Protein AF-A0A0J1H5N6-F1 (afdb_monomer_lite)

Sequence (169 aa):
MAFTQLSGHRSYIYHIAIGNIDDYFFLVEQQDEKGNLGQVDMFKRMRYYLNAIESLNNISDYFYHEFKEKNGWSEKQDDKWYARKIRKKHPLIQDVANIANAYKHCVRNGKNAKLHASDLEQAVIKIDINDDVKVSVNYNPQIDDDLIEKAYHFWLDYLEANDNSILSI

Secondary structure (DSSP, 8-state):
----TT-SHHHHIIIIIHHHHHHHHHHHHHHHHH-S--HHHHHHHHHHHHHHHHHHHHHHHHHHHHHTTTTT--TTS-HHHHHHHHHHH-HHHHHHHHHHHHHHHHHH-SS--SS-TTGGGTTT------SS--------HHHHHHHHHHHHHHHHHHHHHT-GGGG--

Structure (mmCIF, N/CA/C/O backbone):
data_AF-A0A0J1H5N6-F1
#
_entry.id   AF-A0A0J1H5N6-F1
#
loop_
_atom_site.group_PDB
_atom_site.id
_atom_site.type_symbol
_atom_site.label_atom_id
_atom_site.label_alt_id
_atom_site.label_comp_id
_atom_site.label_asym_id
_atom_site.label_entity_id
_atom_site.label_seq_id
_atom_site.pdbx_PDB_ins_code
_atom_site.Cartn_x
_atom_site.Cartn_y
_atom_site.Cartn_z
_atom_site.occupancy
_atom_site.B_iso_or_equiv
_atom_site.auth_seq_id
_atom_site.auth_comp_id
_atom_site.auth_asym_id
_atom_site.auth_atom_id
_atom_site.pdbx_PDB_model_num
ATOM 1 N N . MET A 1 1 ? 30.244 3.255 5.960 1.00 37.91 1 MET A N 1
ATOM 2 C CA . MET A 1 1 ? 29.347 2.281 5.306 1.00 37.91 1 MET A CA 1
ATOM 3 C C . MET A 1 1 ? 27.935 2.690 5.699 1.00 37.91 1 MET A C 1
ATOM 5 O O . MET A 1 1 ? 27.619 2.616 6.878 1.00 37.91 1 MET A O 1
ATOM 9 N N . ALA A 1 2 ? 27.171 3.305 4.794 1.00 38.75 2 ALA A N 1
ATOM 10 C CA . ALA A 1 2 ? 25.835 3.804 5.119 1.00 38.75 2 ALA A CA 1
ATOM 11 C C . ALA A 1 2 ? 24.851 2.628 5.102 1.00 38.75 2 ALA A C 1
ATOM 13 O O . ALA A 1 2 ? 24.773 1.921 4.102 1.00 38.75 2 ALA A O 1
ATOM 14 N N . PHE A 1 3 ? 24.130 2.404 6.201 1.00 39.53 3 PHE A N 1
ATOM 15 C CA . PHE A 1 3 ? 23.006 1.472 6.232 1.00 39.53 3 PHE A CA 1
ATOM 16 C C . PHE A 1 3 ? 21.880 2.058 5.373 1.00 39.53 3 PHE A C 1
ATOM 18 O O . PHE A 1 3 ? 21.118 2.908 5.828 1.00 39.53 3 PHE A O 1
ATOM 25 N N . THR A 1 4 ? 21.779 1.650 4.110 1.00 47.50 4 THR A N 1
ATOM 26 C CA . THR A 1 4 ? 20.662 2.030 3.236 1.00 47.50 4 THR A CA 1
ATOM 27 C C . THR A 1 4 ? 19.462 1.130 3.523 1.00 47.50 4 THR A C 1
ATOM 29 O O . THR A 1 4 ? 19.089 0.280 2.719 1.00 47.50 4 THR A O 1
ATOM 32 N N . GLN A 1 5 ? 18.863 1.321 4.700 1.00 53.31 5 GLN A N 1
ATOM 33 C CA . GLN A 1 5 ? 17.745 0.533 5.244 1.00 53.31 5 GLN A CA 1
ATOM 34 C C . GLN A 1 5 ? 16.444 0.611 4.418 1.00 53.31 5 GLN A C 1
ATOM 36 O O . GLN A 1 5 ? 15.493 -0.087 4.737 1.00 53.31 5 GLN A O 1
ATOM 41 N N . LEU A 1 6 ? 16.412 1.439 3.365 1.00 63.16 6 LEU A N 1
ATOM 42 C CA . LEU A 1 6 ? 15.302 1.609 2.417 1.00 63.16 6 LEU A CA 1
ATOM 43 C C . LEU A 1 6 ? 15.803 1.648 0.960 1.00 63.16 6 LEU A C 1
ATOM 45 O O . LEU A 1 6 ? 15.318 2.429 0.141 1.00 63.16 6 LEU A O 1
ATOM 49 N N . SER A 1 7 ? 16.832 0.862 0.627 1.00 67.81 7 SER A N 1
ATOM 50 C CA . SER A 1 7 ? 17.345 0.794 -0.751 1.00 67.81 7 SER A CA 1
ATOM 51 C C . SER A 1 7 ? 16.468 -0.111 -1.620 1.00 67.81 7 SER A C 1
ATOM 53 O O . SER A 1 7 ? 16.769 -1.280 -1.833 1.00 67.81 7 SER A O 1
ATOM 55 N N . GLY A 1 8 ? 15.366 0.451 -2.114 1.00 83.25 8 GLY A N 1
ATOM 56 C CA . GLY A 1 8 ? 14.539 -0.159 -3.154 1.00 83.25 8 GLY A CA 1
ATOM 57 C C . GLY A 1 8 ? 13.173 -0.660 -2.691 1.00 83.25 8 GLY A C 1
ATOM 58 O O . GLY A 1 8 ? 12.837 -0.672 -1.505 1.00 83.25 8 GLY A O 1
ATOM 59 N N . HIS A 1 9 ? 12.367 -1.078 -3.662 1.00 91.38 9 HIS A N 1
ATOM 60 C CA . HIS A 1 9 ? 10.980 -1.483 -3.472 1.00 91.38 9 HIS A CA 1
ATOM 61 C C . HIS A 1 9 ? 10.847 -2.703 -2.559 1.00 91.38 9 HIS A C 1
ATOM 63 O O . HIS A 1 9 ? 9.965 -2.699 -1.714 1.00 91.38 9 HIS A O 1
ATOM 69 N N . ARG A 1 10 ? 11.726 -3.717 -2.641 1.00 91.19 10 ARG A N 1
ATOM 70 C CA . ARG A 1 10 ? 11.633 -4.903 -1.756 1.00 91.19 10 ARG A CA 1
ATOM 71 C C . ARG A 1 10 ? 11.807 -4.520 -0.289 1.00 91.19 10 ARG A C 1
ATOM 73 O O . ARG A 1 10 ? 11.053 -4.975 0.563 1.00 91.19 10 ARG A O 1
ATOM 80 N N . SER A 1 11 ? 12.774 -3.645 -0.014 1.00 90.19 11 SER A N 1
ATOM 81 C CA . SER A 1 11 ? 13.030 -3.116 1.326 1.00 90.19 11 SER A CA 1
ATOM 82 C C . SER A 1 11 ? 11.846 -2.285 1.831 1.00 90.19 11 SER A C 1
ATOM 84 O O . SER A 1 11 ? 11.425 -2.453 2.973 1.00 90.19 11 SER A O 1
ATOM 86 N N . TYR A 1 12 ? 11.244 -1.466 0.962 1.00 93.50 12 TYR A N 1
ATOM 87 C CA . TYR A 1 12 ? 10.018 -0.737 1.282 1.00 93.50 12 TYR A CA 1
ATOM 88 C C . TYR A 1 12 ? 8.831 -1.668 1.572 1.00 93.50 12 TYR A C 1
ATOM 90 O O . TYR A 1 12 ? 8.146 -1.482 2.574 1.00 93.50 12 TYR A O 1
ATOM 98 N N . ILE A 1 13 ? 8.602 -2.685 0.734 1.00 93.50 13 ILE A N 1
ATOM 99 C CA . ILE A 1 13 ? 7.516 -3.654 0.931 1.00 93.50 13 ILE A CA 1
ATOM 100 C C . ILE A 1 13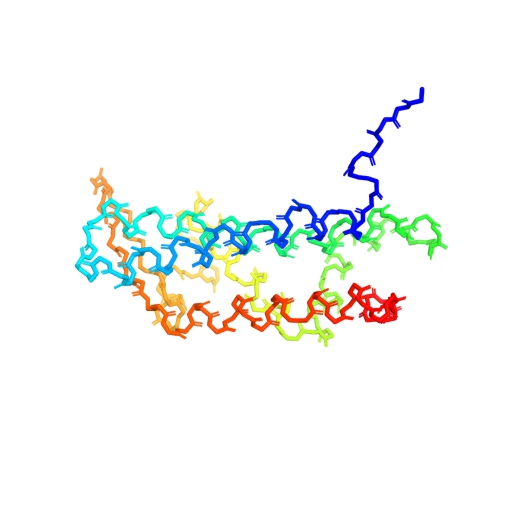 ? 7.680 -4.328 2.293 1.00 93.50 13 ILE A C 1
ATOM 102 O O . ILE A 1 13 ? 6.752 -4.304 3.092 1.00 93.50 13 ILE A O 1
ATOM 106 N N . TYR A 1 14 ? 8.867 -4.865 2.581 1.00 90.94 14 TYR A N 1
ATOM 107 C CA . TYR A 1 14 ? 9.106 -5.631 3.801 1.00 90.94 14 TYR A CA 1
ATOM 108 C C . TYR A 1 14 ? 9.058 -4.772 5.071 1.00 90.94 14 TYR A C 1
ATOM 110 O O . TYR A 1 14 ? 8.405 -5.136 6.042 1.00 90.94 14 TYR A O 1
ATOM 118 N N . HIS A 1 15 ? 9.732 -3.619 5.084 1.00 90.69 15 HIS A N 1
ATOM 119 C CA . HIS A 1 15 ? 9.877 -2.831 6.313 1.00 90.69 15 HIS A CA 1
ATOM 120 C C . HIS A 1 15 ? 8.794 -1.774 6.519 1.00 90.69 15 HIS A C 1
ATOM 122 O O . HIS A 1 15 ? 8.622 -1.319 7.647 1.00 90.69 15 HIS A O 1
ATOM 128 N N . ILE A 1 16 ? 8.100 -1.346 5.460 1.00 94.69 16 ILE A N 1
ATOM 129 C CA . ILE A 1 16 ? 7.097 -0.279 5.542 1.00 94.69 16 ILE A CA 1
ATOM 130 C C . ILE A 1 16 ? 5.704 -0.811 5.229 1.00 94.69 16 ILE A C 1
ATOM 132 O O . ILE A 1 16 ? 4.813 -0.659 6.057 1.00 94.69 16 ILE A O 1
ATOM 136 N N . ALA A 1 17 ? 5.486 -1.410 4.056 1.00 95.06 17 ALA A N 1
ATOM 137 C CA . ALA A 1 17 ? 4.134 -1.815 3.665 1.00 95.06 17 ALA A CA 1
ATOM 138 C C . ALA A 1 17 ? 3.611 -2.962 4.542 1.00 95.06 17 ALA A C 1
ATOM 140 O O . ALA A 1 17 ? 2.567 -2.819 5.169 1.00 95.06 17 ALA A O 1
ATOM 141 N N . ILE A 1 18 ? 4.379 -4.048 4.656 1.00 94.19 18 ILE A N 1
ATOM 142 C CA . ILE A 1 18 ? 4.062 -5.190 5.524 1.00 94.19 18 ILE A CA 1
ATOM 143 C C . ILE A 1 18 ? 3.997 -4.758 6.989 1.00 94.19 18 ILE A C 1
ATOM 145 O O . ILE A 1 18 ? 3.014 -5.055 7.652 1.00 94.19 18 ILE A O 1
ATOM 149 N N . GLY A 1 19 ? 4.956 -3.956 7.463 1.00 94.12 19 GLY A N 1
ATOM 150 C CA . GLY A 1 19 ? 4.928 -3.443 8.836 1.00 94.12 19 GLY A CA 1
ATOM 151 C C . GLY A 1 19 ? 3.648 -2.668 9.176 1.00 94.12 19 GLY A C 1
ATOM 152 O O . GLY A 1 19 ? 3.062 -2.889 10.229 1.00 94.12 19 GLY A O 1
ATOM 153 N N . ASN A 1 20 ? 3.158 -1.810 8.272 1.00 96.06 20 ASN A N 1
ATOM 154 C CA . ASN A 1 20 ? 1.890 -1.098 8.485 1.00 96.06 20 ASN A CA 1
ATOM 155 C C . ASN A 1 20 ? 0.666 -2.030 8.474 1.00 96.06 20 ASN A C 1
ATOM 157 O O . ASN A 1 20 ? -0.329 -1.725 9.132 1.00 96.06 20 ASN A O 1
ATOM 161 N N . ILE A 1 21 ? 0.717 -3.129 7.717 1.00 94.50 21 ILE A N 1
ATOM 162 C CA . ILE A 1 21 ? -0.346 -4.140 7.676 1.00 94.50 21 ILE A CA 1
ATOM 163 C C . ILE A 1 21 ? -0.353 -4.962 8.966 1.00 94.50 21 ILE A C 1
ATOM 165 O O . ILE A 1 21 ? -1.410 -5.124 9.570 1.00 94.50 21 ILE A O 1
ATOM 169 N N . ASP A 1 22 ? 0.812 -5.416 9.426 1.00 93.44 22 ASP A N 1
ATOM 170 C CA . ASP A 1 22 ? 0.950 -6.160 10.680 1.00 93.44 22 ASP A CA 1
ATOM 171 C C . ASP A 1 22 ? 0.479 -5.305 11.869 1.00 93.44 22 ASP A C 1
ATOM 173 O O . ASP A 1 22 ? -0.313 -5.757 12.695 1.00 93.44 22 ASP A O 1
ATOM 177 N N . ASP A 1 23 ? 0.884 -4.030 11.913 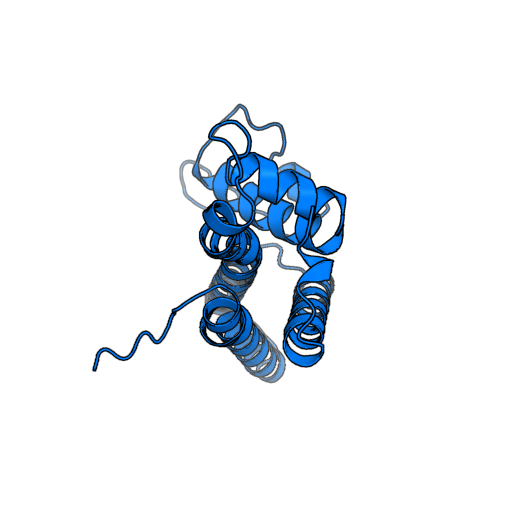1.00 95.31 23 ASP A N 1
ATOM 178 C CA . ASP A 1 23 ? 0.425 -3.057 12.910 1.00 95.31 23 ASP A CA 1
ATOM 179 C C . ASP A 1 23 ? -1.104 -2.883 12.895 1.00 95.31 23 ASP A C 1
ATOM 181 O O . ASP A 1 23 ? -1.731 -2.683 13.943 1.00 95.31 23 ASP A O 1
ATOM 185 N N . TYR A 1 24 ? -1.711 -2.925 11.707 1.00 93.38 24 TYR A N 1
ATOM 186 C CA . TYR A 1 24 ? -3.157 -2.865 11.546 1.00 93.38 24 TYR A CA 1
ATOM 187 C C . TYR A 1 24 ? -3.831 -4.131 12.079 1.00 93.38 24 TYR A C 1
ATOM 189 O O . TYR A 1 24 ? -4.704 -4.015 12.939 1.00 93.38 24 TYR A O 1
ATOM 197 N N . PHE A 1 25 ? -3.410 -5.320 11.644 1.00 91.19 25 PHE A N 1
ATOM 198 C CA . PHE A 1 25 ? -4.004 -6.581 12.094 1.00 91.19 25 PHE A CA 1
ATOM 199 C C . PHE A 1 25 ? -3.845 -6.800 13.596 1.00 91.19 25 PHE A C 1
ATOM 201 O O . PHE A 1 25 ? -4.799 -7.190 14.265 1.00 91.19 25 PHE A O 1
ATOM 208 N N . PHE A 1 26 ? -2.692 -6.446 14.156 1.00 92.12 26 PHE A N 1
ATOM 209 C CA . PHE A 1 26 ? -2.479 -6.490 15.597 1.00 92.12 26 PHE A CA 1
ATOM 210 C C . PHE A 1 26 ? -3.445 -5.569 16.355 1.00 92.12 26 PHE A C 1
ATOM 212 O O . PHE A 1 26 ? -3.956 -5.919 17.421 1.00 92.12 26 PHE A O 1
ATOM 219 N N . LEU A 1 27 ? -3.728 -4.377 15.816 1.00 91.75 27 LEU A N 1
ATOM 220 C CA . LEU A 1 27 ? -4.726 -3.485 16.400 1.00 91.75 27 LEU A CA 1
ATOM 221 C C . LEU A 1 27 ? -6.139 -4.073 16.300 1.00 91.75 27 LEU A C 1
ATOM 223 O O . LEU A 1 27 ? -6.891 -3.940 17.265 1.00 91.75 27 LEU A O 1
ATOM 227 N N . VAL A 1 28 ? -6.489 -4.682 15.162 1.00 87.56 28 VAL A N 1
ATOM 228 C CA . VAL A 1 28 ? -7.775 -5.364 14.951 1.00 87.56 28 VAL A CA 1
ATOM 229 C C . VAL A 1 28 ? -7.976 -6.456 15.995 1.00 87.56 28 VAL A C 1
ATOM 231 O O . VAL A 1 28 ? -8.967 -6.412 16.718 1.00 87.56 28 VAL A O 1
ATOM 234 N N . GLU A 1 29 ? -7.006 -7.355 16.149 1.00 88.56 29 GLU A N 1
ATOM 235 C CA . GLU A 1 29 ? -7.061 -8.465 17.105 1.00 88.56 29 GLU A CA 1
ATOM 236 C C . GLU A 1 29 ? -7.291 -7.962 18.540 1.00 88.56 29 GLU A C 1
ATOM 238 O O . GLU A 1 29 ? -8.247 -8.363 19.204 1.00 88.56 29 GLU A O 1
ATOM 243 N N . GLN A 1 30 ? -6.507 -6.975 18.990 1.00 88.69 30 GLN A N 1
ATOM 244 C CA . GLN A 1 30 ? -6.683 -6.374 20.320 1.00 88.69 30 GLN A CA 1
ATOM 245 C C . GLN A 1 30 ? -8.046 -5.713 20.534 1.00 88.69 30 GLN A C 1
ATOM 247 O O . GLN A 1 30 ? -8.495 -5.541 21.672 1.00 88.69 30 GLN A O 1
ATOM 252 N N . GLN A 1 31 ? -8.637 -5.187 19.468 1.00 87.81 31 GLN A N 1
ATOM 253 C CA . GLN A 1 31 ? -9.911 -4.488 19.516 1.00 87.81 31 GLN A CA 1
ATOM 254 C C . GLN A 1 31 ? -11.071 -5.482 19.538 1.00 87.81 31 GLN A C 1
ATOM 256 O O . GLN A 1 31 ? -11.988 -5.315 20.344 1.00 87.81 31 GLN A O 1
ATOM 261 N N . ASP A 1 32 ? -10.981 -6.546 18.749 1.00 84.31 32 ASP A N 1
ATOM 262 C CA . ASP A 1 32 ? -11.961 -7.625 18.724 1.00 84.31 32 ASP A CA 1
ATOM 263 C C . ASP A 1 32 ? -11.998 -8.366 20.077 1.00 84.31 32 ASP A C 1
ATOM 265 O O . ASP A 1 32 ? -13.081 -8.631 20.602 1.00 84.31 32 ASP A O 1
ATOM 269 N N . GLU A 1 33 ? -10.845 -8.575 20.728 1.00 86.12 33 GLU A N 1
ATOM 270 C CA . GLU A 1 33 ? -10.761 -9.124 22.095 1.00 86.12 33 GLU A CA 1
ATOM 271 C C . GLU A 1 33 ? -11.473 -8.259 23.153 1.00 86.12 33 GLU A C 1
ATOM 273 O O . GLU A 1 33 ? -12.000 -8.773 24.143 1.00 86.12 33 GLU A O 1
ATOM 278 N N . LYS A 1 34 ? -11.507 -6.933 22.964 1.00 84.12 34 LYS A N 1
ATOM 279 C CA . LYS A 1 34 ? -12.185 -5.987 23.873 1.00 84.12 34 LYS A CA 1
ATOM 280 C C . LYS A 1 34 ? -13.690 -5.891 23.613 1.00 84.12 34 LYS A C 1
ATOM 282 O O . LYS A 1 34 ? -14.426 -5.390 24.469 1.00 84.12 34 LYS A O 1
ATOM 287 N N . GLY A 1 35 ? -14.152 -6.350 22.451 1.00 76.62 35 GLY A N 1
ATOM 288 C CA . GLY A 1 35 ? -15.550 -6.343 22.030 1.00 76.62 35 GLY A CA 1
ATOM 289 C C . GLY A 1 35 ? -16.059 -4.955 21.635 1.00 76.62 35 GLY A C 1
ATOM 290 O O . GLY A 1 35 ? -16.132 -4.622 20.455 1.00 76.62 35 GLY A O 1
ATOM 291 N N . ASN A 1 36 ? -16.460 -4.135 22.611 1.00 69.81 36 ASN A N 1
ATOM 292 C CA . ASN A 1 36 ? -17.114 -2.853 22.328 1.00 69.81 36 ASN A CA 1
ATOM 293 C C . ASN A 1 36 ? -16.096 -1.751 22.023 1.00 69.81 36 ASN A C 1
ATOM 295 O O . ASN A 1 36 ? -15.426 -1.244 22.924 1.00 69.81 36 ASN A O 1
ATOM 299 N N . LEU A 1 37 ? -16.042 -1.330 20.760 1.00 74.50 37 LEU A N 1
ATOM 300 C CA . LEU A 1 37 ? -15.183 -0.236 20.318 1.00 74.50 37 LEU A CA 1
ATOM 301 C C . LEU A 1 37 ? -15.842 1.117 20.567 1.00 74.50 37 LEU A C 1
ATOM 303 O O . LEU A 1 37 ? -16.944 1.397 20.094 1.00 74.50 37 LEU A O 1
ATOM 307 N N . GLY A 1 38 ? -15.138 1.979 21.298 1.00 73.94 38 GLY A N 1
ATOM 308 C CA . GLY A 1 38 ? -15.500 3.385 21.389 1.00 73.94 38 GLY A CA 1
ATOM 309 C C . GLY A 1 38 ? -15.169 4.128 20.094 1.00 73.94 38 GLY A C 1
ATOM 310 O O . GLY A 1 38 ? -14.388 3.676 19.259 1.00 73.94 38 GLY A O 1
ATOM 311 N N . GLN A 1 39 ? -15.697 5.342 19.952 1.00 74.50 39 GLN A N 1
ATOM 312 C CA . GLN A 1 39 ? -15.418 6.196 18.793 1.00 74.50 39 GLN A CA 1
ATOM 313 C C . GLN A 1 39 ? -13.906 6.429 18.570 1.00 74.50 39 GLN A C 1
ATOM 315 O O . GLN A 1 39 ? -13.433 6.439 17.436 1.00 74.50 39 GLN A O 1
ATOM 320 N N . VAL A 1 40 ? -13.134 6.584 19.651 1.00 78.81 40 VAL A N 1
ATOM 321 C CA . VAL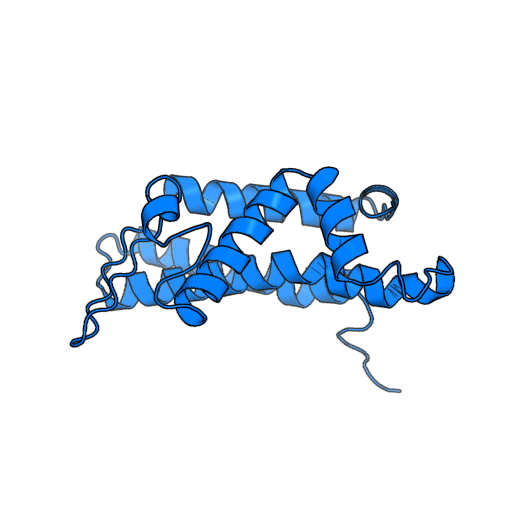 A 1 40 ? -11.670 6.752 19.591 1.00 78.81 40 VAL A CA 1
ATOM 322 C C . VAL A 1 40 ? -10.986 5.513 19.007 1.00 78.81 40 VAL A C 1
ATOM 324 O O . VAL A 1 40 ? -10.072 5.645 18.193 1.00 78.81 40 VAL A O 1
ATOM 327 N N . ASP A 1 41 ? -11.447 4.318 19.378 1.00 81.50 41 ASP A N 1
ATOM 328 C CA . ASP A 1 41 ? -10.916 3.051 18.875 1.00 81.50 41 ASP A CA 1
ATOM 329 C C . ASP A 1 41 ? -11.190 2.881 17.381 1.00 81.50 41 ASP A C 1
ATOM 331 O O . ASP A 1 41 ? -10.292 2.479 16.639 1.00 81.50 41 ASP A O 1
ATOM 335 N N . MET A 1 42 ? -12.381 3.278 16.925 1.00 77.19 42 MET A N 1
ATOM 336 C CA . MET A 1 42 ? -12.741 3.262 15.505 1.00 77.19 42 MET A CA 1
ATOM 337 C C . MET A 1 42 ? -11.859 4.204 14.678 1.00 77.19 42 MET A C 1
ATOM 339 O O . MET A 1 42 ? -11.334 3.807 13.639 1.00 77.19 42 MET A O 1
ATOM 343 N N . PHE A 1 43 ? -11.627 5.436 15.147 1.00 78.56 43 PHE A N 1
ATOM 344 C CA . PHE A 1 43 ? -10.717 6.363 14.463 1.00 78.56 43 PHE A CA 1
ATOM 345 C C . PHE A 1 43 ? -9.278 5.857 14.444 1.00 78.56 43 PHE A C 1
ATOM 347 O O . PHE A 1 43 ? -8.562 6.046 13.458 1.00 78.56 43 PHE A O 1
ATOM 354 N N . LYS A 1 44 ? -8.844 5.195 15.521 1.00 85.19 44 LYS A N 1
ATOM 355 C CA . LYS A 1 44 ? -7.531 4.559 15.561 1.00 85.19 44 LYS A CA 1
ATOM 356 C C . LYS A 1 44 ? -7.447 3.446 14.514 1.00 85.19 44 LYS A C 1
ATOM 358 O O . LYS A 1 44 ? -6.513 3.480 13.722 1.00 85.19 44 LYS A O 1
ATOM 363 N N . ARG A 1 45 ? -8.424 2.535 14.442 1.00 84.69 45 ARG A N 1
ATOM 364 C CA . ARG A 1 45 ? -8.462 1.452 13.438 1.00 84.69 45 ARG A CA 1
ATOM 365 C C . ARG A 1 45 ? -8.427 2.003 12.016 1.00 84.69 45 ARG A C 1
ATOM 367 O O . ARG A 1 45 ? -7.564 1.616 11.235 1.00 84.69 45 ARG A O 1
ATOM 374 N N . MET A 1 46 ? -9.253 3.011 11.734 1.00 82.19 46 MET A N 1
ATOM 375 C CA . MET A 1 46 ? -9.269 3.715 10.449 1.00 82.19 46 MET A CA 1
ATOM 376 C C . MET A 1 46 ? -7.903 4.321 10.089 1.00 82.19 46 MET A C 1
ATOM 378 O O . MET A 1 46 ? -7.463 4.217 8.949 1.00 82.19 46 MET A O 1
ATOM 382 N N . ARG A 1 47 ? -7.197 4.941 11.043 1.00 87.38 47 ARG A N 1
ATOM 383 C CA . ARG A 1 47 ? -5.861 5.504 10.789 1.00 87.38 47 ARG A CA 1
ATOM 384 C C . ARG A 1 47 ? -4.860 4.427 10.366 1.00 87.38 47 ARG A C 1
ATOM 386 O O . ARG A 1 47 ? -4.091 4.654 9.439 1.00 87.38 47 ARG A O 1
ATOM 393 N N . TYR A 1 48 ? -4.853 3.287 11.053 1.00 91.44 48 TYR A N 1
ATOM 394 C CA . TYR A 1 48 ? -3.945 2.182 10.730 1.00 91.44 48 TYR A CA 1
ATOM 395 C C . TYR A 1 48 ? -4.298 1.553 9.380 1.00 91.44 48 TYR A C 1
ATOM 397 O O . TYR A 1 48 ? -3.407 1.351 8.561 1.00 91.44 48 TYR A O 1
ATOM 405 N N . TYR A 1 49 ? -5.591 1.373 9.104 1.00 89.19 49 TYR A N 1
ATOM 406 C CA . TYR A 1 49 ? -6.084 0.926 7.803 1.00 89.19 49 TYR A CA 1
ATOM 407 C C . TYR A 1 49 ? -5.587 1.828 6.662 1.00 89.19 49 TYR A C 1
ATOM 409 O O . TYR A 1 49 ? -4.990 1.361 5.694 1.00 89.19 49 TYR A O 1
ATOM 417 N N . LEU A 1 50 ? -5.760 3.148 6.793 1.00 86.94 50 LEU A N 1
ATOM 418 C CA . LEU A 1 50 ? -5.320 4.100 5.770 1.00 86.94 50 LEU A CA 1
ATOM 419 C C . LEU A 1 50 ? -3.797 4.125 5.603 1.00 86.94 50 LEU A C 1
ATOM 421 O O . LEU A 1 50 ? -3.320 4.275 4.480 1.00 86.94 50 LEU A O 1
ATOM 425 N N . ASN A 1 51 ? -3.029 3.949 6.683 1.00 92.06 51 ASN A N 1
ATOM 426 C CA . ASN A 1 51 ? -1.573 3.819 6.595 1.00 92.06 51 ASN A CA 1
ATOM 427 C C . ASN A 1 51 ? -1.168 2.566 5.803 1.00 92.06 51 ASN A C 1
ATOM 429 O O . ASN A 1 51 ? -0.295 2.642 4.934 1.00 92.06 51 ASN A O 1
ATOM 433 N N . ALA A 1 52 ? -1.823 1.430 6.061 1.00 94.06 52 ALA A N 1
ATOM 434 C CA . ALA A 1 52 ? -1.599 0.192 5.323 1.00 94.06 52 ALA A CA 1
ATOM 435 C C . ALA A 1 52 ? -1.935 0.367 3.832 1.00 94.06 52 ALA A C 1
ATOM 437 O O . ALA A 1 52 ? -1.080 0.142 2.978 1.00 94.06 52 ALA A O 1
ATOM 438 N N . ILE A 1 53 ? -3.121 0.886 3.507 1.00 91.25 53 ILE A N 1
ATOM 439 C CA . ILE A 1 53 ? -3.547 1.134 2.121 1.00 91.25 53 ILE A CA 1
ATOM 440 C C . ILE A 1 53 ? -2.622 2.113 1.385 1.00 91.25 53 ILE A C 1
ATOM 442 O O . ILE A 1 53 ? -2.236 1.864 0.242 1.00 91.25 53 ILE A O 1
ATOM 446 N N . GLU A 1 54 ? -2.238 3.223 2.016 1.00 92.31 54 GLU A N 1
ATOM 447 C CA . GLU A 1 54 ? -1.360 4.211 1.387 1.00 92.31 54 GLU A CA 1
ATOM 448 C C . GLU A 1 54 ? 0.034 3.630 1.132 1.00 92.31 54 GLU A C 1
ATOM 450 O O . GLU A 1 54 ? 0.593 3.817 0.049 1.00 92.31 54 GLU A O 1
ATOM 455 N N . SER A 1 55 ? 0.584 2.884 2.096 1.00 95.06 55 SER A N 1
ATOM 456 C CA . SER A 1 55 ? 1.884 2.235 1.921 1.00 95.06 55 SER A CA 1
ATOM 457 C C . SER A 1 55 ? 1.851 1.175 0.818 1.00 95.06 55 SER A C 1
ATOM 459 O O . SER A 1 55 ? 2.735 1.168 -0.036 1.00 95.06 55 SER A O 1
ATOM 461 N N . LEU A 1 56 ? 0.789 0.370 0.732 1.00 94.62 56 LEU A N 1
ATOM 462 C CA . LEU A 1 56 ? 0.567 -0.559 -0.377 1.00 94.62 56 LEU A CA 1
ATOM 463 C C . LEU A 1 56 ? 0.496 0.157 -1.736 1.00 94.62 56 LEU A C 1
ATOM 465 O O . LEU A 1 56 ? 1.147 -0.255 -2.698 1.00 94.62 56 LEU A O 1
ATOM 469 N N . ASN A 1 57 ? -0.257 1.257 -1.827 1.00 93.50 57 ASN A N 1
ATOM 470 C CA . ASN A 1 57 ? -0.390 2.024 -3.068 1.00 93.50 57 ASN A CA 1
ATOM 471 C C . ASN A 1 57 ? 0.952 2.623 -3.539 1.00 93.50 57 ASN A C 1
ATOM 473 O O . ASN A 1 57 ? 1.181 2.734 -4.745 1.00 93.50 57 ASN A O 1
ATOM 477 N N . ASN A 1 58 ? 1.851 2.963 -2.613 1.00 93.50 58 ASN A N 1
ATOM 478 C CA . ASN A 1 58 ? 3.149 3.565 -2.927 1.00 93.50 58 ASN A CA 1
ATOM 479 C C . ASN A 1 58 ? 4.180 2.566 -3.476 1.00 93.50 58 ASN A C 1
ATOM 481 O O . ASN A 1 58 ? 5.165 2.988 -4.078 1.00 93.50 58 ASN A O 1
ATOM 485 N N . ILE A 1 59 ? 3.972 1.249 -3.339 1.00 93.56 59 ILE A N 1
ATOM 486 C CA . ILE A 1 59 ? 4.930 0.229 -3.813 1.00 93.56 59 ILE A CA 1
ATOM 487 C C . ILE A 1 59 ? 5.251 0.396 -5.308 1.00 93.56 59 ILE A C 1
ATOM 489 O O . ILE A 1 59 ? 6.403 0.240 -5.722 1.00 93.56 59 ILE A O 1
ATOM 493 N N . SER A 1 60 ? 4.250 0.761 -6.118 1.00 92.12 60 SER A N 1
ATOM 494 C CA . SER A 1 60 ? 4.440 0.994 -7.556 1.00 92.12 60 SER A CA 1
ATOM 495 C C . SER A 1 60 ? 5.435 2.121 -7.839 1.00 92.12 60 SER A C 1
ATOM 497 O O . SER A 1 60 ? 6.229 2.004 -8.770 1.00 92.12 60 SER A O 1
ATOM 499 N N . ASP A 1 61 ? 5.442 3.173 -7.021 1.00 91.25 61 ASP A N 1
ATOM 500 C CA . ASP A 1 61 ? 6.336 4.319 -7.194 1.00 91.25 61 ASP A CA 1
ATOM 501 C C . ASP A 1 61 ? 7.780 3.931 -6.853 1.00 91.25 61 ASP A C 1
ATOM 503 O O . ASP A 1 61 ? 8.711 4.261 -7.592 1.00 91.25 61 ASP A O 1
ATOM 507 N N . TYR A 1 62 ? 7.976 3.149 -5.786 1.00 91.50 62 TYR A N 1
ATOM 508 C CA . TYR A 1 62 ? 9.296 2.616 -5.437 1.00 91.50 62 TYR A CA 1
ATOM 509 C C . TYR A 1 62 ? 9.852 1.719 -6.542 1.00 91.50 62 TYR A C 1
ATOM 511 O O . TYR A 1 62 ? 11.011 1.874 -6.931 1.00 91.50 62 TYR A O 1
ATOM 519 N N . PHE A 1 63 ? 9.031 0.812 -7.082 1.00 91.56 63 PHE A N 1
ATOM 520 C CA . PHE A 1 63 ? 9.463 -0.036 -8.191 1.00 91.56 63 PHE A CA 1
ATOM 521 C C . PHE A 1 63 ? 9.793 0.802 -9.426 1.00 91.56 63 PHE A C 1
ATOM 523 O O . PHE A 1 63 ? 10.822 0.583 -10.069 1.00 91.56 63 PHE A O 1
ATOM 530 N N . TYR A 1 64 ? 8.953 1.793 -9.739 1.00 92.12 64 TYR A N 1
ATOM 531 C CA . TYR A 1 64 ? 9.187 2.677 -10.868 1.00 92.12 64 TYR A CA 1
ATOM 532 C C . TYR A 1 64 ? 10.557 3.353 -10.769 1.00 92.12 64 TYR A C 1
ATOM 534 O O . TYR A 1 64 ? 11.368 3.270 -11.691 1.00 92.12 64 TYR A O 1
ATOM 542 N N . HIS A 1 65 ? 10.845 3.981 -9.630 1.00 90.00 65 HIS A N 1
ATOM 543 C CA . HIS A 1 65 ? 12.090 4.711 -9.432 1.00 90.00 65 HIS A CA 1
ATOM 544 C C . HIS A 1 65 ? 13.330 3.816 -9.403 1.00 90.00 65 HIS A C 1
ATOM 546 O O . HIS A 1 65 ? 14.387 4.262 -9.845 1.00 90.00 65 HIS A O 1
ATOM 552 N N . GLU A 1 66 ? 13.203 2.571 -8.945 1.00 90.06 66 GLU A N 1
ATOM 553 C CA . GLU A 1 66 ? 14.300 1.603 -8.953 1.00 90.06 66 GLU A CA 1
ATOM 554 C C . GLU A 1 66 ? 14.652 1.118 -10.365 1.00 90.06 66 GLU A C 1
ATOM 556 O O . GLU A 1 66 ? 15.827 0.946 -10.686 1.00 90.06 66 GLU A O 1
ATOM 561 N N . PHE A 1 67 ? 13.654 0.925 -11.233 1.00 89.81 67 PHE A N 1
ATOM 562 C CA . PHE A 1 67 ? 13.864 0.298 -12.541 1.00 89.81 67 PHE A CA 1
ATOM 563 C C . PHE A 1 67 ? 13.775 1.243 -13.744 1.00 89.81 67 PHE A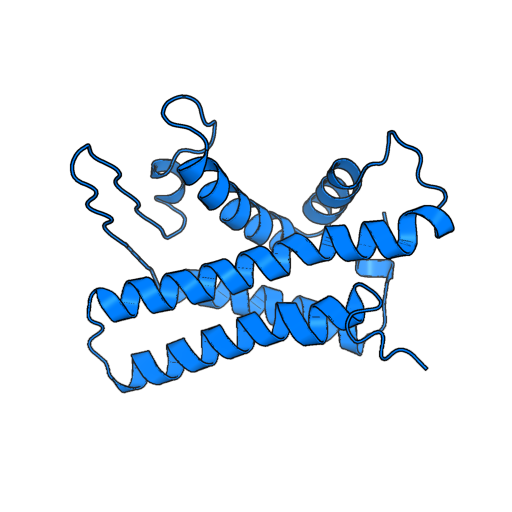 C 1
ATOM 565 O O . PHE A 1 67 ? 14.127 0.818 -14.848 1.00 89.81 67 PHE A O 1
ATOM 572 N N . LYS A 1 68 ? 13.370 2.511 -13.573 1.00 89.06 68 LYS A N 1
ATOM 573 C CA . LYS A 1 68 ? 13.194 3.459 -14.693 1.00 89.06 68 LYS A CA 1
ATOM 574 C C . LYS A 1 68 ? 14.426 3.575 -15.594 1.00 89.06 68 LYS A C 1
ATOM 576 O O . LYS A 1 68 ? 14.291 3.552 -16.814 1.00 89.06 68 LYS A O 1
ATOM 581 N N . GLU A 1 69 ? 15.622 3.651 -15.005 1.00 87.25 69 GLU A N 1
ATOM 582 C CA . GLU A 1 69 ? 16.872 3.840 -15.749 1.00 87.25 69 GLU A CA 1
ATOM 583 C C . GLU A 1 69 ? 17.266 2.551 -16.466 1.00 87.25 69 GLU A C 1
ATOM 585 O O . GLU A 1 69 ? 17.573 2.566 -17.655 1.00 87.25 69 GLU A O 1
ATOM 590 N N . LYS A 1 70 ? 17.162 1.415 -15.767 1.00 88.19 70 LYS A N 1
ATOM 591 C CA . LYS A 1 70 ? 17.463 0.090 -16.318 1.00 88.19 70 LYS A CA 1
ATOM 592 C C . LYS A 1 70 ? 16.545 -0.279 -17.487 1.00 88.19 70 LYS A C 1
ATOM 594 O O . LYS A 1 70 ? 16.998 -0.918 -18.431 1.00 88.19 70 LYS A O 1
ATOM 599 N N . ASN A 1 71 ? 15.277 0.120 -17.427 1.00 87.12 71 ASN A N 1
ATOM 600 C CA . ASN A 1 71 ? 14.295 -0.139 -18.479 1.00 87.12 71 ASN A CA 1
ATOM 601 C C . ASN A 1 71 ? 14.268 0.942 -19.573 1.00 87.12 71 ASN A C 1
ATOM 603 O O . ASN A 1 71 ? 13.508 0.808 -20.531 1.00 87.12 71 ASN A O 1
ATOM 607 N N . GLY A 1 72 ? 15.063 2.011 -19.443 1.00 87.94 72 GLY A N 1
ATOM 608 C CA . GLY A 1 72 ? 15.115 3.097 -20.423 1.00 87.94 72 GLY A CA 1
ATOM 609 C C . GLY A 1 72 ? 13.784 3.833 -20.597 1.00 87.94 72 GLY A C 1
ATOM 610 O O . GLY A 1 72 ? 13.468 4.272 -21.705 1.00 87.94 72 GLY A O 1
ATOM 611 N N . TRP A 1 73 ? 12.971 3.933 -19.540 1.00 89.56 73 TRP A N 1
ATOM 612 C CA . TRP A 1 73 ? 11.675 4.604 -19.624 1.00 89.56 73 TRP A CA 1
ATOM 613 C C . TRP A 1 73 ? 11.854 6.104 -19.864 1.00 89.56 73 TRP A C 1
ATOM 615 O O . TRP A 1 73 ? 12.617 6.784 -19.180 1.00 89.56 73 TRP A O 1
ATOM 625 N N . SER A 1 74 ? 11.148 6.612 -20.874 1.00 84.62 74 SER A N 1
ATOM 626 C CA . SER A 1 74 ? 11.189 8.026 -21.257 1.00 84.62 74 SER A CA 1
ATOM 627 C C . SER A 1 74 ? 10.425 8.915 -20.271 1.00 84.62 74 SER A C 1
ATOM 629 O O . SER A 1 74 ? 9.589 8.435 -19.514 1.00 84.62 74 SER A O 1
ATOM 631 N N . GLU A 1 75 ? 10.605 10.237 -20.351 1.00 77.50 75 GLU A N 1
ATOM 632 C CA . GLU A 1 75 ? 9.823 11.204 -19.553 1.00 77.50 75 GLU A CA 1
ATOM 633 C C . GLU A 1 75 ? 8.300 11.086 -19.750 1.00 77.50 75 GLU A C 1
ATOM 635 O O . GLU A 1 75 ? 7.527 11.454 -18.872 1.00 77.50 75 GLU A O 1
ATOM 640 N N . LYS A 1 76 ? 7.844 10.553 -20.894 1.00 83.31 76 LYS A N 1
ATOM 641 C CA . LYS A 1 76 ? 6.418 10.286 -21.161 1.00 83.31 76 LYS A CA 1
ATOM 642 C C . LYS A 1 76 ? 5.907 9.010 -20.477 1.00 83.31 76 LYS A C 1
ATOM 644 O O . LYS A 1 76 ? 4.698 8.792 -20.424 1.00 83.31 76 LYS A O 1
ATOM 649 N N . GLN A 1 77 ? 6.814 8.156 -20.014 1.00 88.25 77 GLN A N 1
ATOM 650 C CA . GLN A 1 77 ? 6.552 6.935 -19.256 1.00 88.25 77 GLN A CA 1
ATOM 651 C C . GLN A 1 77 ? 6.833 7.207 -17.779 1.00 88.25 77 GLN A C 1
ATOM 653 O O . GLN A 1 77 ? 7.694 6.573 -17.183 1.00 88.25 77 GLN A O 1
ATOM 658 N N . ASP A 1 78 ? 6.122 8.186 -17.224 1.00 88.81 78 ASP A N 1
ATOM 659 C CA . ASP A 1 78 ? 6.252 8.612 -15.834 1.00 88.81 78 ASP A CA 1
ATOM 660 C C . ASP A 1 78 ? 5.714 7.572 -14.826 1.00 88.81 78 ASP A C 1
ATOM 662 O O . ASP A 1 78 ? 5.141 6.536 -15.183 1.00 88.81 78 ASP A O 1
ATOM 666 N N . ASP A 1 79 ? 5.884 7.868 -13.538 1.00 87.94 79 ASP A N 1
ATOM 667 C CA . ASP A 1 79 ? 5.361 7.097 -12.403 1.00 87.94 79 ASP A CA 1
ATOM 668 C C . ASP A 1 79 ? 3.854 6.823 -12.545 1.00 87.94 79 ASP A C 1
ATOM 670 O O . ASP A 1 79 ? 3.385 5.696 -12.374 1.00 87.94 79 ASP A O 1
ATOM 674 N N . LYS A 1 80 ? 3.079 7.825 -12.972 1.00 90.06 80 LYS A N 1
ATOM 675 C CA . LYS A 1 80 ? 1.632 7.697 -13.194 1.00 90.06 80 LYS A CA 1
ATOM 676 C C . LYS A 1 80 ? 1.296 6.785 -14.364 1.00 90.06 80 LYS A C 1
ATOM 678 O O . LYS A 1 80 ? 0.286 6.075 -14.331 1.00 90.06 80 LYS A O 1
ATOM 683 N N . TRP A 1 81 ? 2.063 6.829 -15.449 1.00 93.12 81 TRP A N 1
ATOM 684 C CA . TRP A 1 81 ? 1.940 5.879 -16.548 1.00 93.12 81 TRP A CA 1
ATOM 685 C C . TRP A 1 81 ? 2.214 4.458 -16.061 1.00 93.12 81 TRP A C 1
ATOM 687 O O . TRP A 1 81 ? 1.386 3.576 -16.312 1.00 93.12 81 TRP A O 1
ATOM 697 N N . TYR A 1 82 ? 3.300 4.261 -15.315 1.00 93.69 82 TYR A N 1
ATOM 698 C CA . TYR A 1 82 ? 3.677 2.964 -14.767 1.00 93.69 82 TYR A CA 1
ATOM 699 C C . TYR A 1 82 ? 2.586 2.419 -13.833 1.00 93.69 82 TYR A C 1
ATOM 701 O O . TYR A 1 82 ? 2.042 1.338 -14.069 1.00 93.69 82 TYR A O 1
ATOM 709 N N . ALA A 1 83 ? 2.155 3.214 -12.851 1.00 91.69 83 ALA A N 1
ATOM 710 C CA . ALA A 1 83 ? 1.110 2.837 -11.906 1.00 91.69 83 ALA A CA 1
ATOM 711 C C . ALA A 1 83 ? -0.204 2.462 -12.614 1.00 91.69 83 ALA A C 1
ATOM 713 O O . ALA A 1 83 ? -0.844 1.475 -12.257 1.00 91.69 83 ALA A O 1
ATOM 714 N N . ARG A 1 84 ? -0.604 3.183 -13.675 1.00 92.44 84 ARG A N 1
ATOM 715 C CA . ARG A 1 84 ? -1.788 2.820 -14.482 1.00 92.44 84 ARG A CA 1
ATOM 716 C C . ARG A 1 84 ? -1.644 1.462 -15.167 1.00 92.44 84 ARG A C 1
ATOM 718 O O . ARG A 1 84 ? -2.632 0.741 -15.291 1.00 92.44 84 ARG A O 1
ATOM 725 N N . LYS A 1 85 ? -0.447 1.111 -15.641 1.00 94.31 85 LYS A N 1
ATOM 726 C CA . LYS A 1 85 ? -0.188 -0.183 -16.287 1.00 94.31 85 LYS A CA 1
ATOM 727 C C . LYS A 1 85 ? -0.250 -1.329 -15.285 1.00 94.31 85 LYS A C 1
ATOM 729 O O . LYS A 1 85 ? -0.934 -2.311 -15.559 1.00 94.31 85 LYS A O 1
ATOM 734 N N . ILE A 1 86 ? 0.371 -1.161 -14.119 1.00 93.50 86 ILE A N 1
ATOM 735 C CA . ILE A 1 86 ? 0.327 -2.149 -13.035 1.00 93.50 86 ILE A CA 1
ATOM 736 C C . ILE A 1 86 ? -1.097 -2.361 -12.534 1.00 93.50 86 ILE A C 1
ATOM 738 O O . ILE A 1 86 ? -1.558 -3.496 -12.486 1.00 93.50 86 ILE A O 1
ATOM 742 N N . ARG A 1 87 ? -1.839 -1.285 -12.257 1.00 92.62 87 ARG A N 1
ATOM 743 C CA . ARG A 1 87 ? -3.235 -1.381 -11.800 1.00 92.62 87 ARG A CA 1
ATOM 744 C C . ARG A 1 87 ? -4.152 -2.043 -12.833 1.00 92.62 87 ARG A C 1
ATOM 746 O O . ARG A 1 87 ? -5.044 -2.796 -12.472 1.00 92.62 87 ARG A O 1
ATOM 753 N N . LYS A 1 88 ? -3.905 -1.831 -14.132 1.00 92.50 88 LYS A N 1
ATOM 754 C CA . LYS A 1 88 ? -4.639 -2.539 -15.194 1.00 92.50 88 LYS A CA 1
ATOM 755 C C . LYS A 1 88 ? -4.329 -4.043 -15.218 1.00 92.50 88 LYS A C 1
ATOM 757 O O . LYS A 1 88 ? -5.200 -4.827 -15.581 1.00 92.50 88 LYS A O 1
ATOM 762 N N . LYS A 1 89 ? -3.094 -4.431 -14.891 1.00 93.44 89 LYS A N 1
ATOM 763 C CA . LYS A 1 89 ? -2.645 -5.831 -14.849 1.00 93.44 89 LYS A CA 1
ATOM 764 C C . LYS A 1 89 ? -3.158 -6.556 -13.600 1.00 93.44 89 LYS A C 1
ATOM 766 O O . LYS A 1 89 ? -3.485 -7.732 -13.690 1.00 93.44 89 LYS A O 1
ATOM 771 N N . HIS A 1 90 ? -3.266 -5.843 -12.478 1.00 92.75 90 HIS A N 1
ATOM 772 C CA . HIS A 1 90 ? -3.596 -6.401 -11.167 1.00 92.75 90 HIS A CA 1
ATOM 773 C C . HIS A 1 90 ? -4.792 -5.669 -10.539 1.00 92.75 90 HIS A C 1
ATOM 775 O O . HIS A 1 90 ? -4.592 -4.630 -9.904 1.00 92.75 90 HIS A O 1
ATOM 781 N N . PRO A 1 91 ? -6.025 -6.203 -10.675 1.00 90.12 91 PRO A N 1
ATOM 782 C CA . PRO A 1 91 ? -7.235 -5.587 -10.120 1.00 90.12 91 PRO A CA 1
ATOM 783 C C . PRO A 1 91 ? -7.141 -5.286 -8.620 1.00 90.12 91 PRO A C 1
ATOM 785 O O . PRO A 1 91 ? -7.508 -4.200 -8.194 1.00 90.12 91 PRO A O 1
ATOM 788 N N . LEU A 1 92 ? -6.520 -6.176 -7.844 1.00 89.19 92 LEU A N 1
ATOM 789 C CA . LEU A 1 92 ? -6.270 -5.971 -6.414 1.00 89.19 92 LEU A CA 1
ATOM 790 C C . LEU A 1 92 ? -5.503 -4.666 -6.123 1.00 89.19 92 LEU A C 1
ATOM 792 O O . LEU A 1 92 ? -5.840 -3.914 -5.214 1.00 89.19 92 LEU A O 1
ATOM 796 N N . ILE A 1 93 ? -4.491 -4.353 -6.937 1.00 91.94 93 ILE A N 1
ATOM 797 C CA . ILE A 1 93 ? -3.703 -3.119 -6.803 1.00 91.94 93 ILE A CA 1
ATOM 798 C C . ILE A 1 93 ? -4.511 -1.897 -7.261 1.00 91.94 93 ILE A C 1
ATOM 800 O O . ILE A 1 93 ? -4.315 -0.792 -6.750 1.00 91.94 93 ILE A O 1
ATOM 804 N N . GLN A 1 94 ? -5.434 -2.072 -8.212 1.00 89.06 94 GLN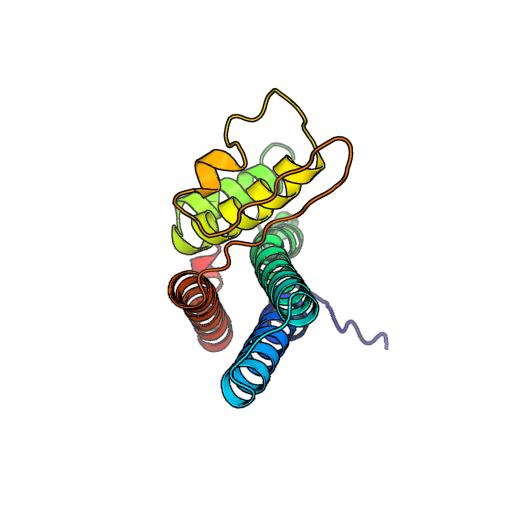 A N 1
ATOM 805 C CA . GLN A 1 94 ? -6.389 -1.029 -8.585 1.00 89.06 94 GLN A CA 1
ATOM 806 C C . GLN A 1 94 ? -7.349 -0.713 -7.432 1.00 89.06 94 GLN A C 1
ATOM 808 O O . GLN A 1 94 ? -7.598 0.466 -7.190 1.00 89.06 94 GLN A O 1
ATOM 813 N N . ASP A 1 95 ? -7.830 -1.719 -6.703 1.00 84.81 95 ASP A N 1
ATOM 814 C CA . ASP A 1 95 ? -8.743 -1.538 -5.568 1.00 84.81 95 ASP A CA 1
ATOM 815 C C . ASP A 1 95 ? -8.064 -0.803 -4.407 1.00 84.81 95 ASP A C 1
ATOM 817 O O . ASP A 1 95 ? -8.577 0.214 -3.932 1.00 84.81 95 ASP A O 1
ATOM 821 N N . VAL A 1 96 ? -6.840 -1.207 -4.048 1.00 89.19 96 VAL A N 1
ATOM 822 C CA . VAL A 1 96 ? -5.995 -0.477 -3.084 1.00 89.19 96 VAL A CA 1
ATOM 823 C C . VAL A 1 96 ? -5.816 0.986 -3.508 1.00 89.19 96 VAL A C 1
ATOM 825 O O . VAL A 1 96 ? -6.000 1.911 -2.713 1.00 89.19 96 VAL A O 1
ATOM 828 N N . ALA A 1 97 ? -5.492 1.225 -4.782 1.00 87.44 97 ALA A N 1
ATOM 829 C CA . ALA A 1 97 ? -5.312 2.577 -5.298 1.00 87.44 97 ALA A CA 1
ATOM 830 C C . ALA A 1 97 ? -6.614 3.393 -5.299 1.00 87.44 97 ALA A C 1
ATOM 832 O O . ALA A 1 97 ? -6.569 4.609 -5.102 1.00 87.44 97 ALA A O 1
ATOM 833 N N . ASN A 1 98 ? -7.766 2.763 -5.533 1.00 83.19 98 ASN A N 1
ATOM 834 C CA . ASN A 1 98 ? -9.064 3.432 -5.492 1.00 83.19 98 ASN A CA 1
ATOM 835 C C . ASN A 1 98 ? -9.341 3.975 -4.090 1.00 83.19 98 ASN A C 1
ATOM 837 O O . ASN A 1 98 ? -9.677 5.150 -3.968 1.00 83.19 98 ASN A O 1
ATOM 841 N N . ILE A 1 99 ? -9.108 3.177 -3.046 1.00 81.62 99 ILE A N 1
ATOM 842 C CA . ILE A 1 99 ? -9.321 3.590 -1.651 1.00 81.62 99 ILE A CA 1
ATOM 843 C C . ILE A 1 99 ? -8.333 4.691 -1.248 1.00 81.62 99 ILE A C 1
ATOM 845 O O . ILE A 1 99 ? -8.748 5.739 -0.747 1.00 81.62 99 ILE A O 1
ATOM 849 N N . ALA A 1 100 ? -7.041 4.514 -1.553 1.00 84.81 100 ALA A N 1
ATOM 850 C CA . ALA A 1 100 ? -6.011 5.521 -1.280 1.00 84.81 100 ALA A CA 1
ATOM 851 C C . ALA A 1 100 ? -6.349 6.879 -1.928 1.00 84.81 100 ALA A C 1
ATOM 853 O O . ALA A 1 100 ? -6.221 7.945 -1.317 1.00 84.81 100 ALA A O 1
ATOM 854 N N . ASN A 1 101 ? -6.817 6.854 -3.181 1.00 77.94 101 ASN A N 1
ATOM 855 C CA . ASN A 1 101 ? -7.199 8.064 -3.901 1.00 77.94 101 ASN A CA 1
ATOM 856 C C . ASN A 1 101 ? -8.523 8.646 -3.408 1.00 77.94 101 ASN A C 1
ATOM 858 O O . ASN A 1 101 ? -8.626 9.868 -3.319 1.00 77.94 101 ASN A O 1
ATOM 862 N N . ALA A 1 102 ? -9.515 7.820 -3.074 1.00 69.75 102 ALA A N 1
ATOM 863 C CA . ALA A 1 102 ? -10.797 8.290 -2.564 1.00 69.75 102 ALA A CA 1
ATOM 864 C C . ALA A 1 102 ? -10.598 9.109 -1.282 1.00 69.75 102 ALA A C 1
ATOM 866 O O . ALA A 1 102 ? -11.059 10.248 -1.209 1.00 69.75 102 ALA A O 1
ATOM 867 N N . TYR A 1 103 ? -9.767 8.622 -0.353 1.00 64.56 103 TYR A N 1
ATOM 868 C CA . TYR A 1 103 ? -9.377 9.387 0.833 1.00 64.56 103 TYR A CA 1
ATOM 869 C C . TYR A 1 103 ? -8.673 10.713 0.480 1.00 64.56 103 TYR A C 1
ATOM 871 O O . TYR A 1 103 ? -9.064 11.780 0.961 1.00 64.56 103 TYR A O 1
ATOM 879 N N . LYS A 1 104 ? -7.679 10.693 -0.423 1.00 65.25 104 LYS A N 1
ATOM 880 C CA . LYS A 1 104 ? -6.989 11.918 -0.886 1.00 65.25 104 LYS A CA 1
ATOM 881 C C . LYS A 1 104 ? -7.950 12.927 -1.521 1.00 65.25 104 LYS A C 1
ATOM 883 O O . LYS A 1 104 ? -7.748 14.133 -1.376 1.00 65.25 104 LYS A O 1
ATOM 888 N N . HIS A 1 105 ? -8.970 12.457 -2.234 1.00 58.22 105 HIS A N 1
ATOM 889 C CA . HIS A 1 105 ? -9.969 13.300 -2.884 1.00 58.22 105 HIS A CA 1
ATOM 890 C C . HIS A 1 105 ? -10.996 13.869 -1.900 1.00 58.22 105 HIS A C 1
ATOM 892 O O . HIS A 1 105 ? -11.344 15.042 -2.051 1.00 58.22 105 HIS A O 1
ATOM 898 N N . CYS A 1 106 ? -11.377 13.128 -0.854 1.00 53.38 106 CYS A N 1
ATOM 899 C CA . CYS A 1 106 ? -12.157 13.658 0.271 1.00 53.38 106 CYS A CA 1
ATOM 900 C C . CYS A 1 106 ? -11.451 14.839 0.957 1.00 53.38 106 CYS A C 1
ATOM 902 O O . CYS A 1 106 ? -12.105 15.793 1.365 1.00 53.38 106 CYS A O 1
ATOM 904 N N . VAL A 1 107 ? -10.115 14.813 1.032 1.00 49.34 107 VAL A N 1
ATOM 905 C CA . VAL A 1 107 ? -9.308 15.902 1.613 1.00 49.34 107 VAL A CA 1
ATOM 906 C C . VAL A 1 107 ? -9.104 17.072 0.637 1.00 49.34 107 VAL A C 1
ATOM 908 O O . VAL A 1 107 ? -8.976 18.217 1.065 1.00 49.34 107 VAL A O 1
ATOM 911 N N . ARG A 1 108 ? -9.048 16.814 -0.679 1.00 45.91 108 ARG A N 1
ATOM 912 C CA . ARG A 1 108 ? -8.618 17.809 -1.681 1.00 45.91 108 ARG A CA 1
ATOM 913 C C . ARG A 1 108 ? -9.736 18.555 -2.411 1.00 45.91 108 ARG A C 1
ATOM 915 O O . ARG A 1 108 ? -9.431 19.617 -2.938 1.00 45.91 108 ARG A O 1
ATOM 922 N N . ASN A 1 109 ? -10.979 18.064 -2.468 1.00 47.03 109 ASN A N 1
ATOM 923 C CA . ASN A 1 109 ? -12.045 18.743 -3.220 1.00 47.03 109 ASN A CA 1
ATOM 924 C C . ASN A 1 109 ? -13.427 18.669 -2.554 1.00 47.03 109 ASN A C 1
ATOM 926 O O . ASN A 1 109 ? -14.165 17.698 -2.712 1.00 47.03 109 ASN A O 1
ATOM 930 N N . GLY A 1 110 ? -13.854 19.797 -1.984 1.00 47.75 110 GLY A N 1
ATOM 931 C CA . GLY A 1 110 ? -15.262 20.173 -2.016 1.00 47.75 110 GLY A CA 1
ATOM 932 C C . GLY A 1 110 ? -15.736 20.349 -3.469 1.00 47.75 110 GLY A C 1
ATOM 933 O O . GLY A 1 110 ? -15.110 21.050 -4.260 1.00 47.75 110 GLY A O 1
ATOM 934 N N . LYS A 1 111 ? -16.873 19.727 -3.798 1.00 44.59 111 LYS A N 1
ATOM 935 C CA . LYS A 1 111 ? -17.785 20.014 -4.928 1.00 44.59 111 LYS A CA 1
ATOM 936 C C . LYS A 1 111 ? -17.543 19.446 -6.345 1.00 44.59 111 LYS A C 1
ATOM 938 O O . LYS A 1 111 ? -18.514 19.483 -7.082 1.00 44.59 111 LYS A O 1
ATOM 943 N N . ASN A 1 112 ? -16.398 18.876 -6.756 1.00 43.12 112 ASN A N 1
ATOM 944 C CA . ASN A 1 112 ? -16.210 18.438 -8.173 1.00 43.12 112 ASN A CA 1
ATOM 945 C C . ASN A 1 112 ? -15.410 17.124 -8.399 1.00 43.12 112 ASN A C 1
ATOM 947 O O . ASN A 1 112 ? -14.669 17.003 -9.378 1.00 43.12 112 ASN A O 1
ATOM 951 N N . ALA A 1 113 ? -15.506 16.129 -7.515 1.00 47.00 113 ALA A N 1
ATOM 952 C CA . ALA A 1 113 ? -14.858 14.826 -7.728 1.00 47.00 113 ALA A CA 1
ATOM 953 C C . ALA A 1 113 ? -15.773 13.855 -8.505 1.00 47.00 113 ALA A C 1
ATOM 955 O O . ALA A 1 113 ? -16.967 13.815 -8.259 1.00 47.00 113 ALA A O 1
ATOM 956 N N . LYS A 1 114 ? -15.211 13.049 -9.424 1.00 46.06 114 LYS A N 1
ATOM 957 C CA . LYS A 1 114 ? -15.924 11.952 -10.129 1.00 46.06 114 LYS A CA 1
ATOM 958 C C . LYS A 1 114 ? -16.179 10.709 -9.255 1.00 46.06 114 LYS A C 1
ATOM 960 O O . LYS A 1 114 ? -16.798 9.767 -9.728 1.00 46.06 114 LYS A O 1
ATOM 965 N N . LEU A 1 115 ? -15.639 10.717 -8.040 1.00 43.44 115 LEU A N 1
ATOM 966 C CA . LEU A 1 115 ? -15.859 9.758 -6.964 1.00 43.44 115 LEU A CA 1
ATOM 967 C C . LEU A 1 115 ? -16.079 10.604 -5.705 1.00 43.44 115 LEU A C 1
ATOM 969 O O . LEU A 1 115 ? -15.156 11.274 -5.234 1.00 43.44 115 LEU A O 1
ATOM 973 N N . HIS A 1 116 ? -17.317 10.666 -5.240 1.00 44.41 116 HIS A N 1
ATOM 974 C CA . HIS A 1 116 ? -17.739 11.335 -4.019 1.00 44.41 116 HIS A CA 1
ATOM 975 C C . HIS A 1 116 ? -17.590 10.396 -2.813 1.00 44.41 116 HIS A C 1
ATOM 977 O O . HIS A 1 116 ? -17.508 9.182 -2.965 1.00 44.41 116 HIS A O 1
ATOM 983 N N . ALA A 1 117 ? -17.603 10.941 -1.592 1.00 43.78 117 ALA A N 1
ATOM 984 C CA . ALA A 1 117 ? -17.705 10.126 -0.375 1.00 43.78 117 ALA A CA 1
ATOM 985 C C . ALA A 1 117 ? -18.959 9.225 -0.387 1.00 43.78 117 ALA A C 1
ATOM 987 O O . ALA A 1 117 ? -18.956 8.158 0.210 1.00 43.78 117 ALA A O 1
ATOM 988 N N . SER A 1 118 ? -19.999 9.626 -1.124 1.00 41.50 118 SER A N 1
ATOM 989 C CA . SER A 1 118 ? -21.175 8.802 -1.397 1.00 41.50 118 SER A CA 1
ATOM 990 C C . SER A 1 118 ? -20.898 7.634 -2.352 1.00 41.50 118 SER A C 1
ATOM 992 O O . SER A 1 118 ? -21.599 6.641 -2.314 1.00 41.50 118 SER A O 1
ATOM 994 N N . ASP A 1 119 ? -19.868 7.686 -3.199 1.00 41.91 119 ASP A N 1
ATOM 995 C CA . ASP A 1 119 ? -19.510 6.553 -4.070 1.00 41.91 119 ASP A CA 1
ATOM 996 C C . ASP A 1 119 ? -18.690 5.485 -3.313 1.00 41.91 119 ASP A C 1
ATOM 998 O O . ASP A 1 119 ? -18.600 4.337 -3.745 1.00 41.91 119 ASP A O 1
ATOM 1002 N N . LEU A 1 120 ? -18.162 5.842 -2.134 1.00 43.75 120 LEU A N 1
ATOM 1003 C CA . LEU A 1 120 ? -17.708 4.907 -1.099 1.00 43.75 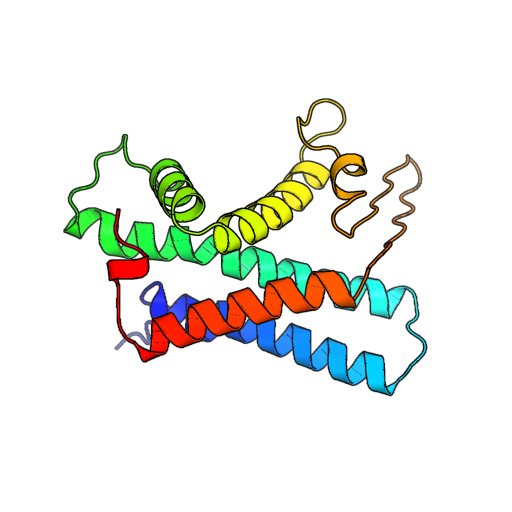120 LEU A CA 1
ATOM 1004 C C . LEU A 1 120 ? -18.888 4.322 -0.289 1.00 43.75 120 LEU A C 1
ATOM 1006 O O . LEU A 1 120 ? -18.658 3.535 0.623 1.00 43.75 120 LEU A O 1
ATOM 1010 N N . GLU A 1 121 ? -20.158 4.612 -0.618 1.00 42.97 121 GLU A N 1
ATOM 1011 C CA . GLU A 1 121 ? -21.315 3.952 0.023 1.00 42.97 121 GLU A CA 1
ATOM 1012 C C . GLU A 1 121 ? -21.362 2.440 -0.252 1.00 42.97 121 GLU A C 1
ATOM 1014 O O . GLU A 1 121 ? -21.977 1.703 0.516 1.00 42.97 121 GLU A O 1
ATOM 1019 N N . GLN A 1 122 ? -20.671 1.952 -1.292 1.00 39.66 122 GLN A N 1
ATOM 1020 C CA . GLN A 1 122 ? -20.430 0.515 -1.502 1.00 39.66 122 GLN A CA 1
ATOM 1021 C C . GLN A 1 122 ? -19.073 0.038 -0.956 1.00 39.66 122 GLN A C 1
ATOM 1023 O O . GLN A 1 122 ? -18.870 -1.165 -0.813 1.00 39.66 122 GLN A O 1
ATOM 1028 N N . ALA A 1 123 ? -18.177 0.966 -0.603 1.00 37.66 123 ALA A N 1
ATOM 1029 C CA . ALA A 1 123 ? -16.850 0.718 -0.045 1.00 37.66 123 ALA A CA 1
ATOM 1030 C C . ALA A 1 123 ? -16.615 1.559 1.235 1.00 37.66 123 ALA A C 1
ATOM 1032 O O . ALA A 1 123 ? -15.862 2.526 1.263 1.00 37.66 123 ALA A O 1
ATOM 1033 N N . VAL A 1 124 ? -17.319 1.169 2.296 1.00 48.00 124 VAL A N 1
ATOM 1034 C CA . VAL A 1 124 ? -16.857 1.123 3.698 1.00 48.00 124 VAL A CA 1
ATOM 1035 C C . VAL A 1 124 ? -16.445 2.408 4.457 1.00 48.00 124 VAL A C 1
ATOM 1037 O O . VAL A 1 124 ? -16.109 2.315 5.633 1.00 48.00 124 VAL A O 1
ATOM 1040 N N . ILE A 1 125 ? -16.524 3.637 3.928 1.00 43.66 125 ILE A N 1
ATOM 1041 C CA . ILE A 1 125 ? -16.230 4.823 4.772 1.00 43.66 125 ILE A CA 1
ATOM 1042 C C . ILE A 1 125 ? -17.178 5.993 4.509 1.00 43.66 125 ILE A C 1
ATOM 1044 O O . ILE A 1 125 ? -17.129 6.646 3.470 1.00 43.66 125 ILE A O 1
ATOM 1048 N N . LYS A 1 126 ? -17.974 6.338 5.527 1.00 41.88 126 LYS A N 1
ATOM 1049 C CA . LYS A 1 126 ? -18.722 7.596 5.585 1.00 41.88 126 LYS A CA 1
ATOM 1050 C C . LYS A 1 126 ? -17.861 8.682 6.258 1.00 41.88 126 LYS A C 1
ATOM 1052 O O . LYS A 1 126 ? -17.367 8.511 7.368 1.00 41.88 126 LYS A O 1
ATOM 1057 N N . ILE A 1 127 ? -17.637 9.803 5.573 1.00 42.44 127 ILE A N 1
ATOM 1058 C CA . ILE A 1 127 ? -16.980 10.996 6.132 1.00 42.44 127 ILE A CA 1
ATOM 1059 C C . ILE A 1 127 ? -17.875 12.194 5.805 1.00 42.44 127 ILE A C 1
ATOM 1061 O O . ILE A 1 127 ? -17.789 12.756 4.716 1.00 42.44 127 ILE A O 1
ATOM 1065 N N . ASP A 1 128 ? -18.742 12.575 6.745 1.00 40.06 128 ASP A N 1
ATOM 1066 C CA . ASP A 1 128 ? -19.523 13.813 6.653 1.00 40.06 128 ASP A CA 1
ATOM 1067 C C . ASP A 1 128 ? -18.670 14.980 7.174 1.00 40.06 128 ASP A C 1
ATOM 1069 O O . ASP A 1 128 ? -18.278 15.013 8.343 1.00 40.06 128 ASP A O 1
ATOM 1073 N N . ILE A 1 129 ? -18.366 15.945 6.305 1.00 38.94 129 ILE A N 1
ATOM 1074 C CA . ILE A 1 129 ? -17.703 17.195 6.693 1.00 38.94 129 ILE A CA 1
ATOM 1075 C C . ILE A 1 129 ? -18.726 18.319 6.551 1.00 38.94 129 ILE A C 1
ATOM 1077 O O . ILE A 1 129 ? -18.978 18.805 5.449 1.00 38.94 129 ILE A O 1
ATOM 1081 N N . ASN A 1 130 ? -19.307 18.718 7.679 1.00 38.69 130 ASN A N 1
ATOM 1082 C CA . ASN A 1 130 ? -20.173 19.890 7.791 1.00 38.69 130 ASN A CA 1
ATOM 1083 C C . ASN A 1 130 ? -19.387 21.020 8.484 1.00 38.69 130 ASN A C 1
ATOM 1085 O O . ASN A 1 130 ? -18.315 20.762 9.037 1.00 38.69 130 ASN A O 1
ATOM 1089 N N . ASP A 1 131 ? -19.926 22.246 8.493 1.00 42.56 131 ASP A N 1
ATOM 1090 C CA . ASP A 1 131 ? -19.305 23.417 9.149 1.00 42.56 131 ASP A CA 1
ATOM 1091 C C . ASP A 1 131 ? -18.973 23.174 10.642 1.00 42.56 131 ASP A C 1
ATOM 1093 O O . ASP A 1 131 ? -18.044 23.776 11.174 1.00 42.56 131 ASP A O 1
ATOM 1097 N N . ASP A 1 132 ? -19.650 22.204 11.269 1.00 39.56 132 ASP A N 1
ATOM 1098 C CA . ASP A 1 132 ? -19.221 21.503 12.482 1.00 39.56 132 ASP A CA 1
ATOM 1099 C C . ASP A 1 132 ? -18.807 20.066 12.114 1.00 39.56 132 ASP A C 1
ATOM 1101 O O . ASP A 1 132 ? -19.657 19.215 11.834 1.00 39.56 132 ASP A O 1
ATOM 1105 N N . VAL A 1 133 ? -17.504 19.777 12.083 1.00 37.03 133 VAL A N 1
ATOM 1106 C CA . VAL A 1 133 ? -16.950 18.495 11.610 1.00 37.03 133 VAL A CA 1
ATOM 1107 C C . VAL A 1 133 ? -17.481 17.314 12.444 1.00 37.03 133 VAL A C 1
ATOM 1109 O O . VAL A 1 133 ? -16.978 17.018 13.527 1.00 37.03 133 VAL A O 1
ATOM 1112 N N . LYS A 1 134 ? -18.487 16.599 11.925 1.00 31.48 134 LYS A N 1
ATOM 1113 C CA . LYS A 1 134 ? -19.012 15.340 12.476 1.00 31.48 134 LYS A CA 1
ATOM 1114 C C . LYS A 1 134 ? -18.660 14.178 11.552 1.00 31.48 134 LYS A C 1
ATOM 1116 O O . LYS A 1 134 ? -19.463 13.756 10.727 1.00 31.48 134 LYS A O 1
ATOM 1121 N N . VAL A 1 135 ? -17.472 13.609 11.741 1.00 38.81 135 VAL A N 1
ATOM 1122 C CA . VAL A 1 135 ? -17.065 12.398 11.018 1.00 38.81 135 VAL A CA 1
ATOM 1123 C C . VAL A 1 135 ? -17.818 11.190 11.588 1.00 38.81 135 VAL A C 1
ATOM 1125 O O . VAL A 1 135 ? -17.609 10.809 12.741 1.00 38.81 135 VAL A O 1
ATOM 1128 N N . SER A 1 136 ? -18.712 10.599 10.792 1.00 36.31 136 SER A N 1
ATOM 1129 C CA . SER A 1 136 ? -19.441 9.371 11.133 1.00 36.31 136 SER A CA 1
ATOM 1130 C C . SER A 1 136 ? -18.831 8.172 10.409 1.00 36.31 136 SER A C 1
ATOM 1132 O O . SER A 1 136 ? -19.194 7.886 9.281 1.00 36.31 136 SER A O 1
ATOM 1134 N N . VAL A 1 137 ? -17.893 7.469 11.046 1.00 41.91 137 VAL A N 1
ATOM 1135 C CA . VAL A 1 137 ? -17.202 6.317 10.442 1.00 41.91 137 VAL A CA 1
ATOM 1136 C C . VAL A 1 137 ? -18.123 5.092 10.436 1.00 41.91 137 VAL A C 1
ATOM 1138 O O . VAL A 1 137 ? -18.305 4.451 11.466 1.00 41.91 137 VAL A O 1
ATOM 1141 N N . ASN A 1 138 ? -18.681 4.743 9.275 1.00 42.12 138 ASN A N 1
ATOM 1142 C CA . ASN A 1 138 ? -19.321 3.441 9.046 1.00 42.12 138 ASN A CA 1
ATOM 1143 C C . ASN A 1 138 ? -18.279 2.434 8.551 1.00 42.12 138 ASN A C 1
ATOM 1145 O O . ASN A 1 138 ? -18.258 2.098 7.376 1.00 42.12 138 ASN A O 1
ATOM 1149 N N . TYR A 1 139 ? -17.402 1.997 9.450 1.00 45.41 139 TYR A N 1
ATOM 1150 C CA . TYR A 1 139 ? -16.413 0.961 9.171 1.00 45.41 139 TYR A CA 1
ATOM 1151 C C . TYR A 1 139 ? -17.097 -0.414 9.164 1.00 45.41 139 TYR A C 1
ATOM 1153 O O . TYR A 1 139 ? -17.787 -0.762 10.124 1.00 45.41 139 TYR A O 1
ATOM 1161 N N . ASN A 1 140 ? -16.924 -1.177 8.084 1.00 55.44 140 ASN A N 1
ATOM 1162 C CA . ASN A 1 140 ? -17.344 -2.571 7.965 1.00 55.44 140 ASN A CA 1
ATOM 1163 C C . ASN A 1 140 ? -16.087 -3.456 8.005 1.00 55.44 140 ASN A C 1
ATOM 1165 O O . ASN A 1 140 ? -15.465 -3.665 6.961 1.00 55.44 140 ASN A O 1
ATOM 1169 N N . PRO A 1 141 ? -15.744 -3.998 9.186 1.00 54.03 141 PRO A N 1
ATOM 1170 C CA . PRO A 1 141 ? -14.537 -4.791 9.395 1.00 54.03 141 PRO A CA 1
ATOM 1171 C C . PRO A 1 141 ? -14.333 -5.889 8.350 1.00 54.03 141 PRO A C 1
ATOM 1173 O O . PRO A 1 141 ? -13.243 -6.071 7.829 1.00 54.03 141 PRO A O 1
ATOM 1176 N N . GLN A 1 142 ? -15.410 -6.579 7.970 1.00 54.59 142 GLN A N 1
ATOM 1177 C CA . GLN A 1 142 ? -15.315 -7.808 7.182 1.00 54.59 142 GLN A CA 1
ATOM 1178 C C . GLN A 1 142 ? -14.874 -7.597 5.730 1.00 54.59 142 GLN A C 1
ATOM 1180 O O . GLN A 1 142 ? -14.253 -8.482 5.153 1.00 54.59 142 GLN A O 1
ATOM 1185 N N . ILE A 1 143 ? -15.221 -6.462 5.119 1.00 57.44 143 ILE A N 1
ATOM 1186 C CA . ILE A 1 143 ? -14.889 -6.187 3.710 1.00 57.44 143 ILE A CA 1
ATOM 1187 C C . ILE A 1 143 ? -13.496 -5.556 3.606 1.00 57.44 143 ILE A C 1
ATOM 1189 O O . ILE A 1 143 ? -12.742 -5.854 2.682 1.00 57.44 143 ILE A O 1
ATOM 1193 N N . ASP A 1 144 ? -13.149 -4.706 4.571 1.00 64.94 144 ASP A N 1
ATOM 1194 C CA . ASP A 1 144 ? -11.872 -3.996 4.597 1.00 64.94 144 ASP A CA 1
ATOM 1195 C C . ASP A 1 144 ? -10.699 -4.909 4.964 1.00 64.94 144 ASP A C 1
ATOM 1197 O O . ASP A 1 144 ? -9.611 -4.770 4.396 1.00 64.94 144 ASP A O 1
ATOM 1201 N N . ASP A 1 145 ? -10.929 -5.863 5.868 1.00 76.25 145 ASP A N 1
ATOM 1202 C CA . ASP A 1 145 ? -9.907 -6.816 6.299 1.00 76.25 145 ASP A CA 1
ATOM 1203 C C . ASP A 1 145 ? -9.534 -7.781 5.157 1.00 76.25 145 ASP A C 1
ATOM 1205 O O . ASP A 1 145 ? -8.349 -8.008 4.918 1.00 76.25 145 ASP A O 1
ATOM 1209 N N . ASP A 1 146 ? -10.514 -8.236 4.366 1.00 83.69 146 ASP A N 1
ATOM 1210 C CA . ASP A 1 146 ? -10.300 -9.136 3.219 1.00 83.69 146 ASP A CA 1
ATOM 1211 C C . ASP A 1 146 ? -9.424 -8.502 2.123 1.00 83.69 146 ASP A C 1
ATOM 1213 O O . ASP A 1 146 ? -8.561 -9.165 1.541 1.00 83.69 146 ASP A O 1
ATOM 1217 N N . LEU A 1 147 ? -9.591 -7.202 1.847 1.00 85.88 147 LEU A N 1
ATOM 1218 C CA . LEU A 1 147 ? -8.746 -6.519 0.866 1.00 85.88 147 LEU A CA 1
ATOM 1219 C C . LEU A 1 147 ? -7.291 -6.423 1.338 1.00 85.88 147 LEU A C 1
ATOM 1221 O O . LEU A 1 147 ? -6.376 -6.688 0.551 1.00 85.88 147 LEU A O 1
ATOM 1225 N N . ILE A 1 148 ? -7.072 -6.018 2.595 1.00 88.56 148 ILE A N 1
ATOM 1226 C CA . ILE A 1 148 ? -5.720 -5.905 3.153 1.00 88.56 148 ILE A CA 1
ATOM 1227 C C . ILE A 1 148 ? -5.063 -7.281 3.230 1.00 88.56 148 ILE A C 1
ATOM 1229 O O . ILE A 1 148 ? -3.901 -7.402 2.851 1.00 88.56 148 ILE A O 1
ATOM 1233 N N . GLU A 1 149 ? -5.794 -8.317 3.634 1.00 90.25 149 GLU A N 1
ATOM 1234 C CA . GLU A 1 149 ? -5.294 -9.693 3.700 1.00 90.25 149 GLU A CA 1
ATOM 1235 C C . GLU A 1 149 ? -4.881 -10.207 2.313 1.00 90.25 149 GLU A C 1
ATOM 1237 O O . GLU A 1 149 ? -3.768 -10.704 2.123 1.00 90.25 149 GLU A O 1
ATOM 1242 N N . LYS A 1 150 ? -5.713 -9.995 1.288 1.00 91.69 150 LYS A N 1
ATOM 1243 C CA . LYS A 1 150 ? -5.357 -10.341 -0.098 1.00 91.69 150 LYS A CA 1
ATOM 1244 C C . LYS A 1 150 ? -4.127 -9.583 -0.582 1.00 91.69 150 LYS A C 1
ATOM 1246 O O . LYS A 1 150 ? -3.260 -10.173 -1.229 1.00 91.69 150 LYS A O 1
ATOM 1251 N N . ALA A 1 151 ? -4.043 -8.283 -0.297 1.00 92.44 151 ALA A N 1
ATOM 1252 C CA . ALA A 1 151 ? -2.889 -7.470 -0.666 1.00 92.44 151 ALA A CA 1
ATOM 1253 C C . ALA A 1 151 ? -1.619 -7.931 0.062 1.00 92.44 151 ALA A C 1
ATOM 1255 O O . ALA A 1 151 ? -0.559 -8.005 -0.556 1.00 92.44 151 ALA A O 1
ATOM 1256 N N . TYR A 1 152 ? -1.731 -8.287 1.339 1.00 92.56 152 TYR A N 1
ATOM 1257 C CA . TYR A 1 152 ? -0.649 -8.834 2.145 1.00 92.56 152 TYR A CA 1
ATOM 1258 C C . TYR A 1 152 ? -0.077 -10.107 1.520 1.00 92.56 152 TYR A C 1
ATOM 1260 O O . TYR A 1 152 ? 1.113 -10.150 1.205 1.00 92.56 152 TYR A O 1
ATOM 1268 N N . HIS A 1 153 ? -0.932 -11.093 1.239 1.00 92.69 153 HIS A N 1
ATOM 1269 C CA . HIS A 1 153 ? -0.508 -12.344 0.612 1.00 92.69 153 HIS A CA 1
ATOM 1270 C C . HIS A 1 153 ? 0.095 -12.129 -0.774 1.00 92.69 153 HIS A C 1
ATOM 1272 O O . HIS A 1 153 ? 1.167 -12.651 -1.055 1.00 92.69 153 HIS A O 1
ATOM 1278 N N . PHE A 1 154 ? -0.516 -11.278 -1.604 1.00 93.94 154 PHE A N 1
ATOM 1279 C CA . PHE A 1 154 ? 0.038 -10.934 -2.914 1.00 93.94 154 PHE A CA 1
ATOM 1280 C C . PHE A 1 154 ? 1.485 -10.420 -2.822 1.00 93.94 154 PHE A C 1
ATOM 1282 O O . PHE A 1 154 ? 2.341 -10.794 -3.628 1.00 93.94 154 PHE A O 1
ATOM 1289 N N . TRP A 1 155 ? 1.775 -9.553 -1.847 1.00 93.31 155 TRP A N 1
ATOM 1290 C CA . TRP A 1 155 ? 3.110 -8.982 -1.689 1.00 93.31 155 TRP A CA 1
ATOM 1291 C C . TRP A 1 155 ? 4.101 -9.918 -1.000 1.00 93.31 155 TRP A C 1
ATOM 1293 O O . TRP A 1 155 ? 5.286 -9.867 -1.333 1.00 93.31 155 TRP A O 1
ATOM 1303 N N . LEU A 1 156 ? 3.646 -10.787 -0.096 1.00 90.81 156 LEU A N 1
ATOM 1304 C CA . LEU A 1 156 ? 4.479 -11.860 0.444 1.00 90.81 156 LEU A CA 1
ATOM 1305 C C . LEU A 1 156 ? 4.891 -12.842 -0.650 1.00 90.81 156 LEU A C 1
ATOM 1307 O O . LEU A 1 156 ? 6.088 -13.066 -0.829 1.00 90.81 156 LEU A O 1
ATOM 1311 N N . ASP A 1 157 ? 3.939 -13.317 -1.454 1.00 91.38 157 ASP A N 1
ATOM 1312 C CA . ASP A 1 157 ? 4.207 -14.219 -2.577 1.00 91.38 157 ASP A CA 1
ATOM 1313 C C . ASP A 1 157 ? 5.219 -13.594 -3.549 1.00 91.38 157 ASP A C 1
ATOM 1315 O O . ASP A 1 157 ? 6.165 -14.243 -3.998 1.00 91.38 157 ASP A O 1
ATOM 1319 N N . TYR A 1 158 ? 5.081 -12.295 -3.834 1.00 91.44 158 TYR A N 1
ATOM 1320 C CA . TYR A 1 158 ? 6.045 -11.539 -4.634 1.00 91.44 158 TYR A CA 1
ATOM 1321 C C . TYR A 1 158 ? 7.457 -11.521 -4.023 1.00 91.44 158 TYR A C 1
ATOM 1323 O O . TYR A 1 158 ? 8.464 -11.650 -4.738 1.00 91.44 158 TYR A O 1
ATOM 1331 N N . LEU A 1 159 ? 7.552 -11.308 -2.706 1.00 89.44 159 LEU A N 1
ATOM 1332 C CA . LEU A 1 159 ? 8.826 -11.270 -1.998 1.00 89.44 159 LEU A CA 1
ATOM 1333 C C . LEU A 1 159 ? 9.503 -12.641 -2.007 1.00 89.44 159 LEU A C 1
ATOM 1335 O O . LEU A 1 159 ? 10.692 -12.698 -2.334 1.00 89.44 159 LEU A O 1
ATOM 1339 N N . GLU A 1 160 ? 8.746 -13.701 -1.724 1.00 88.62 160 GLU A N 1
ATOM 1340 C CA . GLU A 1 160 ? 9.204 -15.091 -1.662 1.00 88.62 160 GLU A CA 1
ATOM 1341 C C . GLU A 1 160 ? 9.610 -15.639 -3.031 1.00 88.62 160 GLU A C 1
ATOM 1343 O O . GLU A 1 160 ? 10.694 -16.207 -3.175 1.00 88.62 160 GLU A O 1
ATOM 1348 N N . ALA A 1 161 ? 8.786 -15.417 -4.060 1.00 88.31 161 ALA A N 1
ATOM 1349 C CA . ALA A 1 161 ? 9.058 -15.890 -5.417 1.00 88.31 161 ALA A CA 1
ATOM 1350 C C . ALA A 1 161 ? 10.279 -15.209 -6.057 1.00 88.31 161 ALA A C 1
ATOM 1352 O O . ALA A 1 161 ? 10.823 -15.699 -7.046 1.00 88.31 161 ALA A O 1
ATOM 1353 N N . ASN A 1 162 ? 10.704 -14.062 -5.519 1.00 81.69 162 ASN A N 1
ATOM 1354 C CA . ASN A 1 162 ? 11.743 -13.216 -6.099 1.00 81.69 162 ASN A CA 1
ATOM 1355 C C . ASN A 1 162 ? 11.488 -12.825 -7.569 1.00 81.69 162 ASN A C 1
ATOM 1357 O O . ASN A 1 162 ? 12.426 -12.625 -8.344 1.00 81.69 162 ASN A O 1
ATOM 1361 N N . ASP A 1 163 ? 10.211 -12.703 -7.949 1.00 80.00 163 ASP A N 1
ATOM 1362 C CA . ASP A 1 163 ? 9.795 -12.551 -9.342 1.00 80.00 163 ASP A CA 1
ATOM 1363 C C . ASP A 1 163 ? 9.347 -11.122 -9.685 1.00 80.00 163 ASP A C 1
ATOM 1365 O O . ASP A 1 163 ? 8.203 -10.717 -9.478 1.00 80.00 163 ASP A O 1
ATOM 1369 N N . ASN A 1 164 ? 10.248 -10.364 -10.312 1.00 82.62 164 ASN A N 1
ATOM 1370 C CA . ASN A 1 164 ? 9.952 -9.013 -10.795 1.00 82.62 164 ASN A CA 1
ATOM 1371 C C . ASN A 1 164 ? 9.003 -8.993 -12.014 1.00 82.62 164 ASN A C 1
ATOM 1373 O O . ASN A 1 164 ? 8.544 -7.917 -12.399 1.00 82.62 164 ASN A O 1
ATOM 1377 N N . SER A 1 165 ? 8.698 -10.140 -12.638 1.00 82.88 165 SER A N 1
ATOM 1378 C CA . SER A 1 165 ? 7.810 -10.223 -13.808 1.00 82.88 165 SER A CA 1
ATOM 1379 C C . SER A 1 165 ? 6.368 -9.823 -13.483 1.00 82.88 165 SER A C 1
ATOM 1381 O O . SER A 1 165 ? 5.629 -9.324 -14.338 1.00 82.88 165 SER A O 1
ATOM 1383 N N . ILE A 1 166 ? 5.972 -9.956 -12.216 1.00 82.62 166 ILE A N 1
ATOM 1384 C CA . ILE A 1 166 ? 4.669 -9.508 -11.728 1.00 82.62 166 ILE A CA 1
ATOM 1385 C C . ILE A 1 166 ? 4.532 -7.995 -11.944 1.00 82.62 166 ILE A C 1
ATOM 1387 O O . ILE A 1 166 ? 3.491 -7.530 -12.418 1.00 82.62 166 ILE A O 1
ATOM 1391 N N . LEU A 1 167 ? 5.614 -7.244 -11.733 1.00 84.25 167 LEU A N 1
ATOM 1392 C CA . LEU A 1 167 ? 5.676 -5.787 -11.847 1.00 84.25 167 LEU A CA 1
ATOM 1393 C C . LEU A 1 167 ? 6.292 -5.281 -13.164 1.00 84.25 167 LEU A C 1
ATOM 1395 O O . LEU A 1 167 ? 6.461 -4.081 -13.354 1.00 84.25 167 LEU A O 1
ATOM 1399 N N . SER A 1 168 ? 6.596 -6.159 -14.120 1.00 82.06 168 SER A N 1
ATOM 1400 C CA . SER A 1 168 ? 7.006 -5.720 -15.456 1.00 82.06 168 SER A CA 1
ATOM 1401 C C . SER A 1 168 ? 5.804 -5.303 -16.321 1.00 82.06 168 SER A C 1
ATOM 1403 O O . SER A 1 168 ? 4.695 -5.845 -16.185 1.00 82.06 168 SER A O 1
ATOM 1405 N N . ILE A 1 169 ? 6.043 -4.324 -17.206 1.00 81.62 169 ILE A N 1
ATOM 1406 C CA . ILE A 1 169 ? 5.103 -3.796 -18.217 1.00 81.62 169 ILE A CA 1
ATOM 1407 C C . ILE A 1 169 ? 5.490 -4.306 -19.599 1.00 81.62 169 ILE A C 1
ATOM 1409 O O . ILE A 1 169 ? 6.706 -4.303 -19.889 1.00 81.62 169 ILE A O 1
#

pLDDT: mean 76.04, std 20.06, range [31.48, 96.06]

Radius of gyration: 17.57 Å; chains: 1; bounding box: 51×39×45 Å

Foldseek 3Di:
DDPPCPQFLLSLCVPQLLVLLVVLVVLVVVVVVVPDDDPVSLVVSVVSLLSNLLSLLCSLVRHCVNCCVVVVPDPVCDSVVLSVVLCVLPVLSVVSVVVNVQVVCQVPDDPDDPQHLVNCVVPFAAFDCDVPGDGDGRGDCPVSNVSSVVSSVVSVCCSVVVDCVSSDD

Organism: NCBI:txid320778